Protein AF-A0A7K5Q6X7-F1 (afdb_monomer)

Mean predicted aligned error: 16.39 Å

Nearest PDB structures (foldseek):
  1mey-assembly2_F  TM=7.718E-01  e=4.601E-08  unclassified
  2i13-assembly2_B  TM=6.326E-01  e=5.691E-08  Mus musculus
  6ml3-assembly1_A  TM=6.318E-01  e=3.857E-07  Mus musculus
  6ml6-assembly1_A  TM=6.102E-01  e=2.038E-07  Mus musculus
  5yef-assembly3_G  TM=6.151E-01  e=3.352E-05  Homo sapiens

Solvent-accessible surface area (backbone atoms only — not comparable to full-atom values): 6595 Å² total; per-residue (Å²): 142,84,83,77,80,81,78,57,51,42,92,88,80,64,48,73,54,79,71,75,76,79,89,72,72,86,72,36,84,34,59,39,85,90,77,64,53,60,22,74,40,63,68,59,39,55,45,54,49,27,65,78,73,67,47,39,87,42,60,39,86,90,78,65,54,60,26,58,44,68,69,60,37,55,57,52,54,43,64,77,65,65,54,81,53,52,59,40,91,90,76,72,50,67,40,75,81,77,78,85,131

Foldseek 3Di:
DDDDDDFDADPPPRDGDPDPPPPDDDPQVAADPVPRDGHNDPVVNVLVVCVVVVDFPQADPVPRDGHSDPVVSVVVVCVVVQAPFDQDPVPRDTHHPDDDD

pLDDT: mean 72.68, std 17.37, range [33.91, 93.06]

Structure (mmCIF, N/CA/C/O backbone):
data_AF-A0A7K5Q6X7-F1
#
_entry.id   AF-A0A7K5Q6X7-F1
#
loop_
_atom_site.group_PDB
_atom_site.id
_atom_site.type_symbol
_atom_site.label_atom_id
_atom_site.label_alt_id
_atom_site.label_comp_id
_atom_site.label_asym_id
_atom_site.label_entity_id
_atom_site.label_seq_id
_atom_site.pdbx_PDB_ins_code
_atom_site.Cartn_x
_atom_site.Cartn_y
_atom_site.Cartn_z
_atom_site.occupancy
_atom_site.B_iso_or_equiv
_atom_site.auth_seq_id
_atom_site.auth_comp_id
_atom_site.auth_asym_id
_atom_site.auth_atom_id
_atom_site.pdbx_PDB_model_num
ATOM 1 N N . GLN A 1 1 ? -13.628 -4.090 42.570 1.00 37.44 1 GLN A N 1
ATOM 2 C CA . GLN A 1 1 ? -12.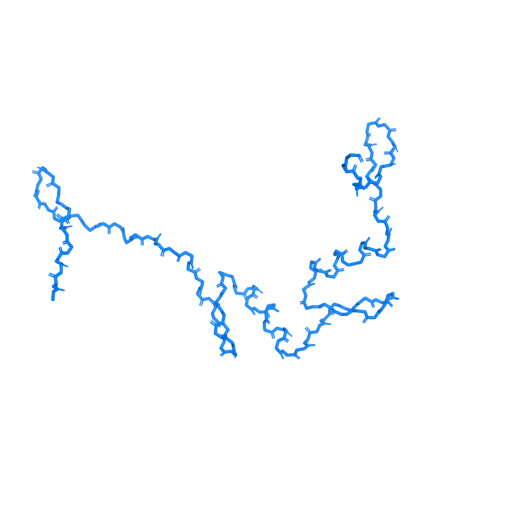344 -3.431 42.889 1.00 37.44 1 GLN A CA 1
ATOM 3 C C . GLN A 1 1 ? -12.215 -2.216 41.980 1.00 37.44 1 GLN A C 1
ATOM 5 O O . GLN A 1 1 ? -12.023 -2.375 40.783 1.00 37.44 1 GLN A O 1
ATOM 10 N N . LYS A 1 2 ? -12.499 -1.021 42.506 1.00 34.12 2 LYS A N 1
ATOM 11 C CA . LYS A 1 2 ? -12.633 0.227 41.743 1.00 34.12 2 LYS A CA 1
ATOM 12 C C . LYS A 1 2 ? -11.528 1.158 42.240 1.00 34.12 2 LYS A C 1
ATOM 14 O O . LYS A 1 2 ? -11.653 1.694 43.331 1.00 34.12 2 LYS A O 1
ATOM 19 N N . SER A 1 3 ? -10.423 1.272 41.509 1.00 35.75 3 SER A N 1
ATOM 20 C CA . SER A 1 3 ? -9.376 2.250 41.827 1.00 35.75 3 SER A CA 1
ATOM 21 C C . SER A 1 3 ? -9.838 3.618 41.320 1.00 35.75 3 SER A C 1
ATOM 23 O O . SER A 1 3 ? -10.013 3.756 40.106 1.00 35.75 3 SER A O 1
ATOM 25 N N . PRO A 1 4 ? -10.081 4.625 42.178 1.00 47.66 4 PRO A N 1
ATOM 26 C CA . PRO A 1 4 ? -10.324 5.970 41.692 1.00 47.66 4 PRO A CA 1
ATOM 27 C C . PRO A 1 4 ? -8.971 6.571 41.302 1.00 47.66 4 PRO A C 1
ATOM 29 O O . PRO A 1 4 ? -8.002 6.511 42.060 1.00 47.66 4 PRO A O 1
ATOM 32 N N . GLY A 1 5 ? -8.885 7.068 40.068 1.00 47.06 5 GLY A N 1
ATOM 33 C CA . GLY A 1 5 ? -7.716 7.791 39.585 1.00 47.06 5 GLY A CA 1
ATOM 34 C C . GLY A 1 5 ? -7.442 8.984 40.495 1.00 47.06 5 GLY A C 1
ATOM 35 O O . GLY A 1 5 ? -8.351 9.755 40.769 1.00 47.06 5 GLY A O 1
ATOM 36 N N . GLY A 1 6 ? -6.205 9.096 40.980 1.00 52.16 6 GLY A N 1
ATOM 37 C CA . GLY A 1 6 ? -5.792 10.196 41.842 1.00 52.16 6 GLY A CA 1
ATOM 38 C C . GLY A 1 6 ? -5.904 11.530 41.111 1.00 52.16 6 GLY A C 1
ATOM 39 O O . GLY A 1 6 ? -5.279 11.735 40.068 1.00 52.16 6 GLY A O 1
ATOM 40 N N . ASP A 1 7 ? -6.710 12.423 41.668 1.00 58.47 7 ASP A N 1
ATOM 41 C CA . ASP A 1 7 ? -6.921 13.775 41.176 1.00 58.47 7 ASP A CA 1
ATOM 42 C C . ASP A 1 7 ? -5.653 14.603 41.442 1.00 58.47 7 ASP A C 1
ATOM 44 O O . ASP A 1 7 ? -5.327 14.926 42.586 1.00 58.47 7 ASP A O 1
ATOM 48 N N . VAL A 1 8 ? -4.899 14.950 40.394 1.00 63.84 8 VAL A N 1
ATOM 49 C CA . VAL A 1 8 ? -3.775 15.890 40.526 1.00 63.84 8 VAL A CA 1
ATOM 50 C C . VAL A 1 8 ? -4.346 17.293 40.739 1.00 63.84 8 VAL A C 1
ATOM 52 O O . VAL A 1 8 ? -5.007 17.858 39.865 1.00 63.84 8 VAL A O 1
ATOM 55 N N . ARG A 1 9 ? -4.102 17.851 41.926 1.00 65.19 9 ARG A N 1
ATOM 56 C CA . ARG A 1 9 ? -4.588 19.169 42.358 1.00 65.19 9 ARG A CA 1
ATOM 57 C C . ARG A 1 9 ? -3.470 20.210 42.351 1.00 65.19 9 ARG A C 1
ATOM 59 O O . ARG A 1 9 ? -2.321 19.891 42.651 1.00 65.19 9 ARG A O 1
ATOM 66 N N . CYS A 1 10 ? -3.811 21.460 42.035 1.00 52.25 10 CYS A N 1
ATOM 67 C CA . CYS A 1 10 ? -2.902 22.599 42.181 1.00 52.25 10 CYS A CA 1
ATOM 68 C C . CYS A 1 10 ? -2.570 22.821 43.664 1.00 52.25 10 CYS A C 1
ATOM 70 O O . CYS A 1 10 ? -3.475 22.887 44.494 1.00 52.25 10 CYS A O 1
ATOM 72 N N . ARG A 1 11 ? -1.283 22.952 44.003 1.00 57.94 11 ARG A N 1
ATOM 73 C CA . ARG A 1 11 ? -0.826 23.067 45.398 1.00 57.94 11 ARG A CA 1
ATOM 74 C C . ARG A 1 11 ? -1.075 24.451 46.021 1.00 57.94 11 ARG A C 1
ATOM 76 O O . ARG A 1 11 ? -1.007 24.569 47.235 1.00 57.94 11 ARG A O 1
ATOM 83 N N . ASP A 1 12 ? -1.385 25.453 45.201 1.00 52.84 12 ASP A N 1
ATOM 84 C CA . ASP A 1 12 ? -1.610 26.838 45.632 1.00 52.84 12 ASP A CA 1
ATOM 85 C C . ASP A 1 12 ? -3.102 27.150 45.867 1.00 52.84 12 ASP A C 1
ATOM 87 O O . ASP A 1 12 ? -3.472 27.719 46.886 1.00 52.84 12 ASP A O 1
ATOM 91 N N . CYS A 1 13 ? -3.992 26.680 44.983 1.00 73.50 13 CYS A N 1
ATOM 92 C CA . CYS A 1 13 ? -5.434 26.960 45.066 1.00 73.50 13 CYS A CA 1
ATOM 93 C C . CYS A 1 13 ? -6.336 25.712 45.170 1.00 73.50 13 CYS A C 1
ATOM 95 O O . CYS A 1 13 ? -7.557 25.834 45.198 1.00 73.50 13 CYS A O 1
ATOM 97 N N . GLY A 1 14 ? -5.773 24.497 45.199 1.00 66.81 14 GLY A N 1
ATOM 98 C CA . GLY A 1 14 ? -6.508 23.247 45.458 1.00 66.81 14 GLY A CA 1
ATOM 99 C C . GLY A 1 14 ? -7.410 22.736 44.326 1.00 66.81 14 GLY A C 1
ATOM 100 O O . GLY A 1 14 ? -8.026 21.677 44.464 1.00 66.81 14 GLY A O 1
ATOM 101 N N . GLN A 1 15 ? -7.486 23.450 43.200 1.00 68.81 15 GLN A N 1
ATOM 102 C CA . GLN A 1 15 ? -8.346 23.084 42.074 1.00 68.81 15 GLN A CA 1
ATOM 103 C C . GLN A 1 15 ? -7.838 21.831 41.347 1.00 68.81 15 GLN A C 1
ATOM 105 O O . GLN A 1 15 ? -6.630 21.638 41.170 1.00 68.81 15 GLN A O 1
ATOM 110 N N . ALA A 1 16 ? -8.775 20.978 40.923 1.00 66.12 16 ALA A N 1
ATOM 111 C CA . ALA A 1 16 ? -8.484 19.790 40.130 1.00 66.12 16 ALA A CA 1
ATOM 112 C C . ALA A 1 16 ? -8.025 20.217 38.732 1.00 66.12 16 ALA A C 1
ATOM 114 O O . ALA A 1 16 ? -8.791 20.805 37.968 1.00 66.12 16 ALA A O 1
ATOM 115 N N . LEU A 1 17 ? -6.767 19.935 38.398 1.00 64.56 17 LEU A N 1
ATOM 116 C CA . LEU A 1 17 ? -6.261 20.207 37.063 1.00 64.56 17 LEU A CA 1
ATOM 117 C C . LEU A 1 17 ? -6.719 19.067 36.158 1.00 64.56 17 LEU A C 1
ATOM 119 O O . LEU A 1 17 ? -6.332 17.912 36.347 1.00 64.56 17 LEU A O 1
ATOM 123 N N . ALA A 1 18 ? -7.546 19.385 35.162 1.00 64.12 18 ALA A N 1
ATOM 124 C CA . ALA A 1 18 ? -7.823 18.449 34.088 1.00 64.12 18 ALA A CA 1
ATOM 125 C C . ALA A 1 18 ? -6.494 18.159 3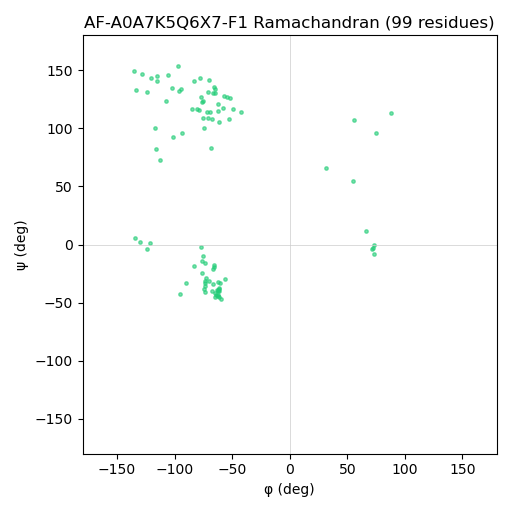3.381 1.00 64.12 18 ALA A C 1
ATOM 127 O O . ALA A 1 18 ? -5.965 19.008 32.662 1.00 64.12 18 ALA A O 1
ATOM 128 N N . LEU A 1 19 ? -5.925 16.971 33.608 1.00 61.47 19 LEU A N 1
ATOM 129 C CA . LEU A 1 19 ? -4.772 16.532 32.833 1.00 61.47 19 LEU A CA 1
ATOM 130 C C . LEU A 1 19 ? -5.171 16.623 31.351 1.00 61.47 19 LEU A C 1
ATOM 132 O O . LEU A 1 19 ? -6.214 16.058 30.990 1.00 61.47 19 LEU A O 1
ATOM 136 N N . PRO A 1 20 ? -4.398 17.306 30.479 1.00 65.44 20 PRO A N 1
ATOM 137 C CA . PRO A 1 20 ? -4.650 17.228 29.050 1.00 65.44 20 PRO A CA 1
ATOM 138 C C . PRO A 1 20 ? -4.697 15.747 28.701 1.00 65.44 20 PRO A C 1
ATOM 140 O O . PRO A 1 20 ? -3.799 14.995 29.099 1.00 65.44 20 PRO A O 1
ATOM 143 N N . LYS A 1 21 ? -5.795 15.324 28.051 1.00 59.06 21 LYS A N 1
ATOM 144 C CA . LYS A 1 21 ? -6.049 13.919 27.717 1.00 59.06 21 LYS A CA 1
ATOM 145 C C . LYS A 1 21 ? -4.739 13.332 27.219 1.00 59.06 21 LYS A C 1
ATOM 147 O O . LYS A 1 21 ? -4.220 13.784 26.199 1.00 59.06 21 LYS A O 1
ATOM 152 N N . ARG A 1 22 ? -4.170 12.382 27.970 1.00 57.50 22 ARG A N 1
ATOM 153 C CA . ARG A 1 22 ? -2.940 11.704 27.562 1.00 57.50 22 ARG A CA 1
ATOM 154 C C . ARG A 1 22 ? -3.185 11.183 26.150 1.00 57.50 22 ARG A C 1
ATOM 156 O O . ARG A 1 22 ? -3.955 10.242 25.972 1.00 57.50 22 ARG A O 1
ATOM 163 N N . ARG A 1 23 ? -2.550 11.795 25.147 1.00 57.12 23 ARG A N 1
ATOM 164 C CA . ARG A 1 23 ? -2.527 11.292 23.774 1.00 57.12 23 ARG A CA 1
ATOM 165 C C . ARG A 1 23 ? -1.696 10.015 23.809 1.00 57.12 23 ARG A C 1
ATOM 167 O O . ARG A 1 23 ? -0.491 10.049 23.581 1.00 57.12 23 ARG A O 1
ATOM 174 N N . ARG A 1 24 ? -2.307 8.888 24.174 1.00 56.28 24 ARG A N 1
ATOM 175 C CA . ARG A 1 24 ? -1.659 7.587 24.048 1.00 56.28 24 ARG A CA 1
ATOM 176 C C . ARG A 1 24 ? -2.211 6.861 22.835 1.00 56.28 24 ARG A C 1
ATOM 178 O O . ARG A 1 24 ? -3.415 6.763 22.653 1.00 56.28 24 ARG A O 1
ATOM 185 N N . ALA A 1 25 ? -1.252 6.305 22.103 1.00 47.91 25 ALA A N 1
ATOM 186 C CA . ALA A 1 25 ? -1.380 5.310 21.056 1.00 47.91 25 ALA A CA 1
ATOM 187 C C . ALA A 1 25 ? -1.915 5.845 19.733 1.00 47.91 25 ALA A C 1
ATOM 189 O O . ALA A 1 25 ? -3.113 5.903 19.512 1.00 47.91 25 ALA A O 1
ATOM 190 N N . THR A 1 26 ? -0.976 6.159 18.832 1.00 59.69 26 THR A N 1
ATOM 191 C CA . THR A 1 26 ? -1.089 5.834 17.402 1.00 59.69 26 THR A CA 1
ATOM 192 C C . THR A 1 26 ? -2.527 5.828 16.884 1.00 59.69 26 THR A C 1
ATOM 194 O O . THR A 1 26 ? -3.049 4.766 16.546 1.00 59.69 26 THR A O 1
ATOM 197 N N . GLU A 1 27 ? -3.185 6.986 16.876 1.00 72.69 27 GLU A N 1
ATOM 198 C CA . GLU A 1 27 ? -4.555 7.063 16.387 1.00 72.69 27 GLU A CA 1
ATOM 199 C C . GLU A 1 27 ? -4.521 6.660 14.912 1.00 72.69 27 GLU A C 1
ATOM 201 O O . GLU A 1 27 ? -3.837 7.265 14.083 1.00 72.69 27 GLU A O 1
ATOM 206 N N . ARG A 1 28 ? -5.165 5.536 14.605 1.00 81.62 28 ARG A N 1
ATOM 207 C CA . ARG A 1 28 ? -5.295 4.995 13.254 1.00 81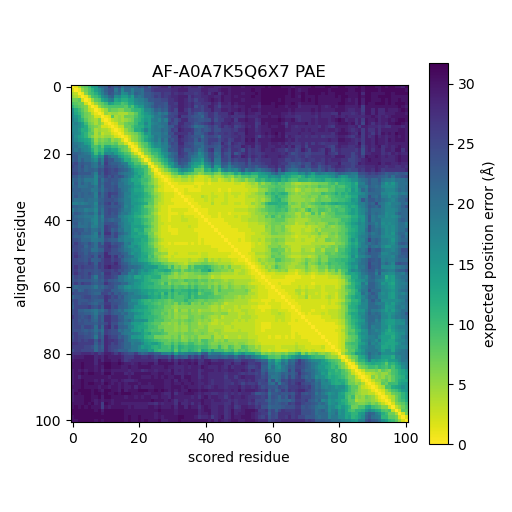.62 28 ARG A CA 1
ATOM 208 C C . ARG A 1 28 ? -6.773 5.095 12.880 1.00 81.62 28 ARG A C 1
ATOM 210 O O . ARG A 1 28 ? -7.452 4.070 12.902 1.00 81.62 28 ARG A O 1
ATOM 217 N N . PRO A 1 29 ? -7.291 6.310 12.611 1.00 85.56 29 PRO A N 1
ATOM 218 C CA . PRO A 1 29 ? -8.729 6.536 12.453 1.00 85.56 29 PRO A CA 1
ATOM 219 C C . PRO A 1 29 ? -9.305 5.833 11.217 1.00 85.56 29 PRO A C 1
ATOM 221 O O . PRO A 1 29 ? -10.504 5.593 11.133 1.00 85.56 29 PRO A O 1
ATOM 224 N N . HIS A 1 30 ? -8.459 5.458 10.257 1.00 90.94 30 HIS A N 1
ATOM 225 C CA . HIS A 1 30 ? -8.891 4.863 9.000 1.00 90.94 30 HIS A CA 1
ATOM 226 C C . HIS A 1 30 ? -8.885 3.335 9.089 1.00 90.94 30 HIS A C 1
ATOM 228 O O . HIS A 1 30 ? -7.849 2.702 8.880 1.00 90.94 30 HIS A O 1
ATOM 234 N N . ARG A 1 31 ? -10.037 2.728 9.386 1.00 91.44 31 ARG A N 1
ATOM 235 C CA . ARG A 1 31 ? -10.204 1.268 9.481 1.00 91.44 31 ARG A CA 1
ATOM 236 C C . ARG A 1 31 ? -10.707 0.657 8.171 1.00 91.44 31 ARG A C 1
ATOM 238 O O . ARG A 1 31 ? -11.657 1.147 7.571 1.00 91.44 31 ARG A O 1
ATOM 245 N N . CYS A 1 32 ? -10.086 -0.436 7.743 1.00 92.81 32 CYS A N 1
ATOM 246 C CA . CYS A 1 32 ? -10.591 -1.292 6.676 1.00 92.81 32 CYS A CA 1
ATOM 247 C C . CYS A 1 32 ? -11.750 -2.137 7.208 1.00 92.81 32 CYS A C 1
ATOM 249 O O . CYS A 1 32 ? -11.568 -2.877 8.173 1.00 92.81 32 CYS A O 1
ATOM 251 N N . GLN A 1 33 ? -12.916 -2.044 6.571 1.00 90.56 33 GLN A N 1
ATOM 252 C CA . GLN A 1 33 ? -14.105 -2.818 6.946 1.00 90.56 33 GLN A CA 1
ATOM 253 C C . GLN A 1 33 ? -13.977 -4.304 6.573 1.00 90.56 33 GLN A C 1
ATOM 255 O O . GLN A 1 33 ? -14.491 -5.153 7.283 1.00 90.56 33 GLN A O 1
ATOM 260 N N . GLU A 1 34 ? -13.221 -4.630 5.521 1.00 89.81 34 GLU A N 1
ATOM 261 C CA . GLU A 1 34 ? -13.085 -6.006 5.012 1.00 89.81 34 GLU A CA 1
ATOM 262 C C . GLU A 1 34 ? -12.215 -6.897 5.911 1.00 89.81 34 GLU A C 1
ATOM 264 O O . GLU A 1 34 ? -12.451 -8.092 6.026 1.00 89.81 34 GLU A O 1
ATOM 269 N N . CYS A 1 35 ? -11.192 -6.332 6.564 1.00 92.31 35 CYS A N 1
ATOM 270 C CA . CYS A 1 35 ? -10.246 -7.111 7.379 1.00 92.31 35 CYS A CA 1
ATOM 271 C C . CYS A 1 35 ? -9.935 -6.496 8.750 1.00 92.31 35 CYS A C 1
ATOM 273 O O . CYS A 1 35 ? -9.025 -6.938 9.450 1.00 92.31 35 CYS A O 1
ATOM 275 N N . GLY A 1 36 ? -10.622 -5.415 9.120 1.00 88.69 36 GLY A N 1
ATOM 276 C CA . GLY A 1 36 ? -10.477 -4.749 10.411 1.00 88.69 36 GLY A CA 1
ATOM 277 C C . GLY A 1 36 ? -9.170 -3.977 10.629 1.00 88.69 36 GLY A C 1
ATOM 278 O O . GLY A 1 36 ? -9.051 -3.322 11.664 1.00 88.69 36 GLY A O 1
ATOM 279 N N . LYS A 1 37 ? -8.205 -4.010 9.694 1.00 90.31 37 LYS A N 1
ATOM 280 C CA . LYS A 1 37 ? -6.910 -3.315 9.824 1.00 90.31 37 LYS A CA 1
ATOM 281 C C . LYS A 1 37 ? -7.079 -1.798 9.814 1.00 90.31 37 LYS A C 1
ATOM 283 O O . LYS A 1 37 ? -7.682 -1.244 8.900 1.00 90.31 37 LYS A O 1
ATOM 288 N N . SER A 1 38 ? -6.468 -1.122 10.782 1.00 91.62 38 SER A N 1
ATOM 289 C CA . SER A 1 38 ? -6.489 0.341 10.880 1.00 91.62 38 SER A CA 1
ATOM 290 C C . SER A 1 38 ? -5.235 0.981 10.289 1.00 91.62 38 SER A C 1
ATOM 292 O O . SER A 1 38 ? -4.159 0.385 10.299 1.00 91.62 38 SER A O 1
ATOM 294 N N . PHE A 1 39 ? -5.325 2.222 9.819 1.00 90.00 39 PHE A N 1
ATOM 295 C CA . PHE A 1 39 ? -4.247 3.007 9.210 1.00 90.00 39 PHE A CA 1
ATOM 296 C C . PHE A 1 39 ? -4.241 4.440 9.747 1.00 90.00 39 PHE A C 1
ATOM 298 O O . PHE A 1 39 ? -5.282 4.982 10.112 1.00 90.00 39 PHE A O 1
ATOM 305 N N . ARG A 1 40 ? -3.049 5.051 9.803 1.00 89.94 40 ARG A N 1
ATOM 306 C CA . ARG A 1 40 ? -2.885 6.453 10.232 1.00 89.94 40 ARG A CA 1
ATOM 307 C C . ARG A 1 40 ? -3.363 7.445 9.175 1.00 89.94 40 ARG A C 1
ATOM 309 O O . ARG A 1 40 ? -3.838 8.509 9.530 1.00 89.94 40 ARG A O 1
ATOM 316 N N . LEU A 1 41 ? -3.237 7.083 7.897 1.00 90.19 41 LEU A N 1
ATOM 317 C CA . LEU A 1 41 ? -3.568 7.933 6.755 1.00 90.19 41 LEU A CA 1
ATOM 318 C C . LEU A 1 41 ? -4.644 7.271 5.892 1.00 90.19 41 LEU A C 1
ATOM 320 O O . LEU A 1 41 ? -4.613 6.054 5.678 1.00 90.19 41 LEU A O 1
ATOM 324 N N . SER A 1 42 ? -5.553 8.081 5.351 1.00 90.94 42 SER A N 1
ATOM 325 C CA . SER A 1 42 ? -6.590 7.640 4.412 1.00 90.94 42 SER A CA 1
ATOM 326 C C . SER A 1 42 ? -5.988 7.065 3.126 1.00 90.94 42 SER A C 1
ATOM 328 O O . SER A 1 42 ? -6.454 6.038 2.641 1.00 90.94 42 SER A O 1
ATOM 330 N N . SER A 1 43 ? -4.896 7.650 2.624 1.00 90.19 43 SER A N 1
ATOM 331 C CA . SER A 1 43 ? -4.158 7.168 1.447 1.00 90.19 43 SER A CA 1
ATOM 332 C C . SER A 1 43 ? -3.590 5.758 1.641 1.00 90.19 43 SER A C 1
ATOM 334 O O . SER A 1 43 ? -3.627 4.933 0.722 1.00 90.19 43 SER A O 1
ATOM 336 N N . SER A 1 44 ? -3.121 5.438 2.852 1.00 91.25 44 SER A N 1
ATOM 337 C CA . SER A 1 44 ? -2.670 4.089 3.202 1.00 91.25 44 SER A CA 1
ATOM 338 C C . SER A 1 44 ? -3.830 3.093 3.233 1.00 91.25 44 SER A C 1
ATOM 340 O O . SER A 1 44 ? -3.670 1.977 2.744 1.00 91.25 44 SER A O 1
ATOM 342 N N . LEU A 1 45 ? -4.999 3.490 3.754 1.00 93.06 45 LEU A N 1
ATOM 343 C CA . LEU A 1 45 ? -6.203 2.656 3.714 1.00 93.06 45 LEU A CA 1
ATOM 344 C C . LEU A 1 45 ? -6.682 2.431 2.270 1.00 93.06 45 LEU A C 1
ATOM 346 O O . LEU A 1 45 ? -6.981 1.299 1.903 1.00 93.06 45 LEU A O 1
ATOM 350 N N . ALA A 1 46 ? -6.722 3.476 1.442 1.00 90.12 46 ALA A N 1
ATOM 351 C CA . ALA A 1 46 ? -7.137 3.382 0.043 1.00 90.12 46 ALA A CA 1
ATOM 352 C C . ALA A 1 46 ? -6.235 2.424 -0.748 1.00 90.12 46 ALA A C 1
ATOM 354 O O . ALA A 1 46 ? -6.716 1.516 -1.419 1.00 90.12 46 ALA A O 1
ATOM 355 N N . THR A 1 47 ? -4.918 2.564 -0.591 1.00 89.75 47 THR A N 1
ATOM 356 C CA . THR A 1 47 ? -3.937 1.666 -1.213 1.00 89.75 47 THR A CA 1
ATOM 357 C C . THR A 1 47 ? -4.077 0.231 -0.699 1.00 89.75 47 THR A C 1
ATOM 359 O O . THR A 1 47 ? -3.983 -0.722 -1.464 1.00 89.75 47 THR A O 1
ATOM 362 N N . HIS A 1 48 ? -4.341 0.060 0.598 1.00 91.38 48 HIS A N 1
ATOM 363 C CA . HIS A 1 48 ? -4.596 -1.249 1.186 1.00 91.38 48 HIS A CA 1
ATOM 364 C C . HIS A 1 48 ? -5.845 -1.926 0.606 1.00 91.38 48 HIS A C 1
ATOM 366 O O . HIS A 1 48 ? -5.798 -3.129 0.355 1.00 91.38 48 HIS A O 1
ATOM 372 N N . ARG A 1 49 ? -6.931 -1.177 0.370 1.00 91.38 49 ARG A N 1
ATOM 373 C CA . ARG A 1 49 ? -8.174 -1.713 -0.211 1.00 91.38 49 ARG A CA 1
ATOM 374 C C . ARG A 1 49 ? -7.980 -2.263 -1.621 1.00 91.38 49 ARG A C 1
ATOM 376 O O . ARG A 1 49 ? -8.584 -3.274 -1.952 1.00 91.38 49 ARG A O 1
ATOM 383 N N . ARG A 1 50 ? -7.070 -1.686 -2.413 1.00 89.25 50 ARG A N 1
ATOM 384 C CA . ARG A 1 50 ? -6.726 -2.216 -3.747 1.00 89.25 50 ARG A CA 1
ATOM 385 C C . ARG A 1 50 ? -6.260 -3.671 -3.708 1.00 89.25 50 ARG A C 1
ATOM 387 O O . ARG A 1 50 ? -6.500 -4.414 -4.648 1.00 89.25 50 ARG A O 1
ATOM 394 N N . ARG A 1 51 ? -5.643 -4.108 -2.602 1.00 84.81 51 ARG A N 1
ATOM 395 C CA . ARG A 1 51 ? -5.248 -5.513 -2.427 1.00 84.81 51 ARG A CA 1
ATOM 396 C C . ARG A 1 51 ? -6.448 -6.454 -2.320 1.00 84.81 51 ARG A C 1
ATOM 398 O O . ARG A 1 51 ? -6.333 -7.584 -2.769 1.00 84.81 51 ARG A O 1
ATOM 405 N N . HIS A 1 52 ? -7.553 -6.010 -1.723 1.00 87.06 52 HIS A N 1
ATOM 406 C CA . HIS A 1 52 ? -8.772 -6.822 -1.629 1.00 87.06 52 HIS A CA 1
ATOM 407 C C . HIS A 1 52 ? -9.489 -6.897 -2.976 1.00 87.06 52 HIS A C 1
ATOM 409 O O . HIS A 1 52 ? -9.933 -7.966 -3.369 1.00 87.06 52 HIS A O 1
ATOM 415 N N . ALA A 1 53 ? -9.501 -5.792 -3.724 1.00 85.69 53 ALA A N 1
ATOM 416 C CA . ALA A 1 53 ? -10.075 -5.739 -5.069 1.00 85.69 53 ALA A CA 1
ATOM 417 C C . ALA A 1 53 ? -9.202 -6.406 -6.155 1.00 85.69 53 ALA A C 1
ATOM 419 O O . ALA A 1 53 ? -9.638 -6.539 -7.293 1.00 85.69 53 ALA A O 1
ATOM 420 N N . GLY A 1 54 ? -7.953 -6.778 -5.847 1.00 84.00 54 GLY A N 1
ATOM 421 C CA . GLY A 1 54 ? -6.997 -7.265 -6.850 1.00 84.00 54 GLY A CA 1
ATOM 422 C C . GLY A 1 54 ? -6.571 -6.203 -7.876 1.00 84.00 54 GLY A C 1
ATOM 423 O O . GLY A 1 54 ? -5.938 -6.526 -8.880 1.00 84.00 54 GLY A O 1
ATOM 424 N N . GLU A 1 55 ? -6.889 -4.930 -7.634 1.00 85.31 55 GLU A N 1
ATOM 425 C CA . GLU A 1 55 ? -6.556 -3.825 -8.525 1.00 85.31 55 GLU A CA 1
ATOM 426 C C . GLU A 1 55 ? -5.070 -3.476 -8.416 1.00 85.31 55 GLU A C 1
ATOM 428 O O . GLU A 1 55 ? -4.607 -2.878 -7.439 1.00 85.31 55 GL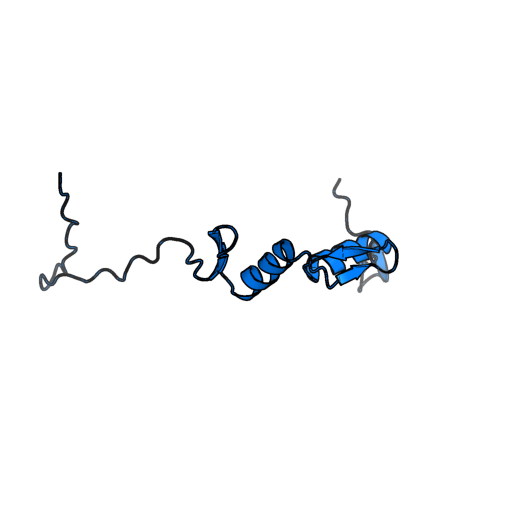U A O 1
ATOM 433 N N . ASN A 1 56 ? -4.314 -3.798 -9.461 1.00 86.31 56 ASN A N 1
ATOM 434 C CA . ASN A 1 56 ? -2.910 -3.429 -9.574 1.00 86.31 56 ASN A CA 1
ATOM 435 C C . ASN A 1 56 ? -2.707 -2.472 -10.759 1.00 86.31 56 ASN A C 1
ATOM 437 O O . ASN A 1 56 ? -2.307 -2.917 -11.837 1.00 86.31 56 ASN A O 1
ATOM 441 N N . PRO A 1 57 ? -2.966 -1.161 -10.578 1.00 86.25 57 PRO A N 1
ATOM 442 C CA . PRO A 1 57 ? -2.896 -0.182 -11.664 1.00 86.25 57 PRO A CA 1
ATOM 443 C C . PRO A 1 57 ? -1.478 0.009 -12.221 1.00 86.25 57 PRO A C 1
ATOM 445 O O . PRO A 1 57 ? -1.315 0.534 -13.317 1.00 86.25 57 PRO A O 1
ATOM 448 N N . TYR A 1 58 ? -0.442 -0.407 -11.488 1.00 89.69 58 TYR A N 1
ATOM 449 C CA . TYR A 1 58 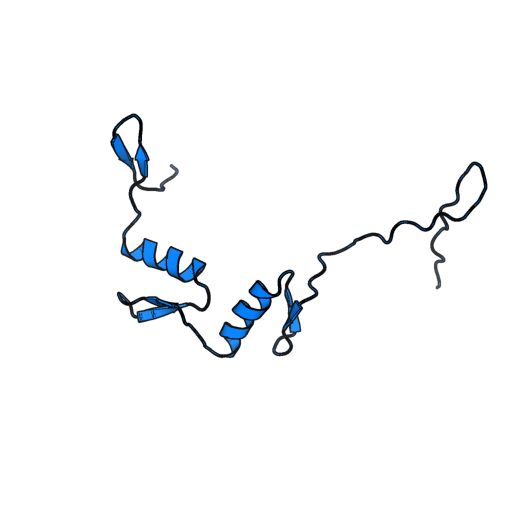? 0.944 -0.261 -11.917 1.00 89.69 58 TYR A CA 1
ATOM 450 C C . TYR A 1 58 ? 1.473 -1.584 -12.469 1.00 89.69 58 TYR A C 1
ATOM 452 O O . TYR A 1 58 ? 1.977 -2.410 -11.710 1.00 89.69 58 TYR A O 1
ATOM 460 N N . LYS A 1 59 ? 1.364 -1.793 -13.783 1.00 90.31 59 LYS A N 1
ATOM 461 C CA . LYS A 1 59 ? 1.902 -2.973 -14.473 1.00 90.31 59 LYS A CA 1
ATOM 462 C C . LYS A 1 59 ? 3.275 -2.677 -15.071 1.00 90.31 59 LYS A C 1
ATOM 464 O O . LYS A 1 59 ? 3.468 -1.665 -15.737 1.00 90.31 59 LYS A O 1
ATOM 469 N N . CYS A 1 60 ? 4.227 -3.572 -14.840 1.00 88.12 60 CYS A N 1
ATOM 470 C CA . CYS A 1 60 ? 5.526 -3.552 -15.489 1.00 88.12 60 CYS A CA 1
ATOM 471 C C . CYS A 1 60 ? 5.395 -4.063 -16.929 1.00 88.12 60 CYS A C 1
ATOM 473 O O . CYS A 1 60 ? 4.928 -5.189 -17.113 1.00 88.12 60 CYS A O 1
ATOM 475 N N . PRO A 1 61 ? 5.787 -3.266 -17.940 1.00 83.62 61 PRO A N 1
ATOM 476 C CA . PRO A 1 61 ? 5.741 -3.702 -19.331 1.00 83.62 61 PRO A CA 1
ATOM 477 C C . PRO A 1 61 ? 6.796 -4.776 -19.632 1.00 83.62 61 PRO A C 1
ATOM 479 O O . PRO A 1 61 ? 6.527 -5.664 -20.429 1.00 83.62 61 PRO A O 1
ATOM 482 N N . ASP A 1 62 ? 7.941 -4.745 -18.946 1.00 82.81 62 ASP A N 1
ATOM 483 C CA . ASP A 1 62 ? 9.082 -5.627 -19.224 1.00 82.81 62 ASP A CA 1
ATOM 484 C C . ASP A 1 62 ? 8.851 -7.077 -18.773 1.00 82.81 62 ASP A C 1
ATOM 486 O O . ASP A 1 62 ? 9.290 -8.016 -19.428 1.00 82.81 62 ASP A O 1
ATOM 490 N N . CYS A 1 63 ? 8.154 -7.286 -17.651 1.00 88.06 63 CYS A N 1
ATOM 491 C CA . CYS A 1 63 ? 7.939 -8.626 -17.084 1.00 88.06 63 CYS A CA 1
ATOM 492 C C . CYS A 1 63 ? 6.481 -8.943 -16.732 1.00 88.06 63 CYS A C 1
ATOM 494 O O . CYS A 1 63 ? 6.189 -9.990 -16.156 1.00 88.06 63 CYS A O 1
ATOM 496 N N . GLY A 1 64 ? 5.554 -8.022 -17.002 1.00 85.19 64 GLY A N 1
ATOM 497 C CA . GLY A 1 64 ? 4.126 -8.207 -16.754 1.00 85.19 64 GLY A CA 1
ATOM 498 C C . GLY A 1 64 ? 3.694 -8.171 -15.284 1.00 85.19 64 GLY A C 1
ATOM 499 O O . GLY A 1 64 ? 2.493 -8.250 -15.026 1.00 85.19 64 GLY A O 1
ATOM 500 N N . LYS A 1 65 ? 4.618 -8.031 -14.318 1.00 86.94 65 LYS A N 1
ATOM 501 C CA . LYS A 1 65 ? 4.289 -7.951 -12.883 1.00 86.94 65 LYS A CA 1
ATOM 502 C C . LYS A 1 65 ? 3.508 -6.679 -12.563 1.00 86.94 65 LYS A C 1
ATOM 504 O O . LYS A 1 65 ? 3.905 -5.592 -12.977 1.00 86.94 65 LYS A O 1
ATOM 509 N N . SER A 1 66 ? 2.451 -6.803 -11.764 1.00 90.06 66 SER A N 1
ATOM 510 C CA . SER A 1 66 ? 1.594 -5.674 -11.388 1.00 90.06 66 SER A CA 1
ATOM 511 C C . SER A 1 66 ? 1.655 -5.378 -9.889 1.00 90.06 66 SER A C 1
ATOM 513 O O . SER A 1 66 ? 1.757 -6.287 -9.067 1.00 90.06 66 SER A O 1
ATOM 515 N N . PHE A 1 67 ? 1.561 -4.098 -9.531 1.00 87.88 67 PHE A N 1
ATOM 516 C CA . PHE A 1 67 ? 1.653 -3.593 -8.163 1.00 87.88 67 PHE A CA 1
ATOM 517 C C . PHE A 1 67 ? 0.456 -2.698 -7.830 1.00 87.88 67 PHE A C 1
ATOM 519 O O . PHE A 1 67 ? -0.041 -1.947 -8.671 1.00 87.88 67 PHE A O 1
ATOM 526 N N . SER A 1 68 ? 0.034 -2.724 -6.567 1.00 86.94 68 SER A N 1
ATOM 527 C CA . SER A 1 68 ? -1.038 -1.867 -6.038 1.00 86.94 68 SER A CA 1
ATOM 528 C C . SER A 1 68 ? -0.546 -0.471 -5.630 1.00 86.94 68 SER A C 1
ATOM 530 O O . SER A 1 68 ? -1.341 0.470 -5.521 1.00 86.94 68 SER A O 1
ATOM 532 N N . VAL A 1 69 ? 0.773 -0.324 -5.432 1.00 88.50 69 VAL A N 1
ATOM 533 C CA . VAL A 1 69 ? 1.434 0.889 -4.926 1.00 88.50 69 VAL A CA 1
ATOM 534 C C . VAL A 1 69 ? 2.510 1.365 -5.897 1.00 88.50 69 VAL A C 1
ATOM 536 O O . VAL A 1 69 ? 3.383 0.590 -6.288 1.00 88.50 69 VAL A O 1
ATOM 539 N N . GLY A 1 70 ? 2.502 2.661 -6.220 1.00 87.44 70 GLY A N 1
ATOM 540 C CA . GLY A 1 70 ? 3.461 3.251 -7.155 1.00 87.44 70 GLY A CA 1
ATOM 541 C C . GLY A 1 70 ? 4.912 3.158 -6.679 1.00 87.44 70 GLY A C 1
ATOM 542 O O . GLY A 1 70 ? 5.791 2.846 -7.471 1.00 87.44 70 GLY A O 1
ATOM 543 N N . SER A 1 71 ? 5.187 3.342 -5.383 1.00 88.31 71 SER A N 1
ATOM 544 C CA . SER A 1 71 ? 6.552 3.220 -4.843 1.00 88.31 71 SER A CA 1
ATOM 545 C C . SER A 1 71 ? 7.139 1.815 -5.021 1.00 88.31 71 SER A C 1
ATOM 547 O O . SER A 1 71 ? 8.302 1.689 -5.399 1.00 88.31 71 SER A O 1
ATOM 549 N N . ALA A 1 72 ? 6.328 0.771 -4.819 1.00 88.38 72 ALA A N 1
ATOM 550 C CA . ALA A 1 72 ? 6.729 -0.614 -5.055 1.00 88.38 72 ALA A CA 1
ATOM 551 C C . ALA A 1 72 ? 7.010 -0.871 -6.544 1.00 88.38 72 ALA A C 1
ATOM 553 O O . ALA A 1 72 ? 8.021 -1.482 -6.878 1.00 88.38 72 ALA A O 1
ATOM 554 N N . PHE A 1 73 ? 6.174 -0.332 -7.439 1.00 89.81 73 PHE A N 1
ATOM 555 C CA . PHE A 1 73 ? 6.408 -0.395 -8.882 1.00 89.81 73 PHE A CA 1
ATOM 556 C C . PHE A 1 73 ? 7.709 0.304 -9.301 1.00 89.81 73 PHE A C 1
ATOM 558 O O . PHE A 1 73 ? 8.486 -0.258 -10.067 1.00 89.81 73 PHE A O 1
ATOM 565 N N . ILE A 1 74 ? 7.988 1.503 -8.779 1.00 87.94 74 ILE A N 1
ATOM 566 C CA . ILE A 1 74 ? 9.223 2.236 -9.092 1.00 87.94 74 ILE A CA 1
ATOM 567 C C . ILE A 1 74 ? 10.457 1.482 -8.589 1.00 87.94 74 ILE A C 1
ATOM 569 O O . ILE A 1 74 ? 11.438 1.376 -9.323 1.00 87.94 74 ILE A O 1
ATOM 573 N N . GLN A 1 75 ? 10.421 0.938 -7.369 1.00 86.75 75 GLN A N 1
ATOM 574 C CA . GLN A 1 75 ? 11.516 0.117 -6.846 1.00 86.75 75 GLN A CA 1
ATOM 575 C C . GLN A 1 75 ? 11.730 -1.141 -7.693 1.00 86.75 75 GLN A C 1
ATOM 577 O O . GLN A 1 75 ? 12.867 -1.458 -8.027 1.00 86.75 75 GLN A O 1
ATOM 582 N N . HIS A 1 76 ? 10.651 -1.814 -8.091 1.00 87.06 76 HIS A N 1
ATOM 583 C CA . 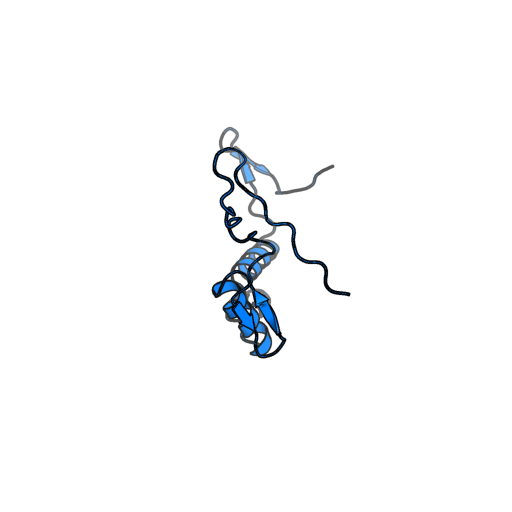HIS A 1 76 ? 10.729 -2.957 -8.990 1.00 87.06 76 HIS A CA 1
ATOM 584 C C . HIS A 1 76 ? 11.308 -2.582 -10.357 1.00 87.06 76 HIS A C 1
ATOM 586 O O . HIS A 1 76 ? 12.180 -3.270 -10.866 1.00 87.06 76 HIS A O 1
ATOM 592 N N . ARG A 1 77 ? 10.888 -1.464 -10.952 1.00 85.06 77 ARG A N 1
ATOM 593 C CA . ARG A 1 77 ? 11.411 -1.042 -12.256 1.00 85.06 77 ARG A CA 1
ATOM 594 C C . ARG A 1 77 ? 12.923 -0.794 -12.219 1.00 85.06 77 ARG A C 1
ATOM 596 O O . ARG A 1 77 ? 13.613 -1.093 -13.182 1.00 85.06 77 ARG A O 1
ATOM 603 N N . ARG A 1 78 ? 13.453 -0.326 -11.084 1.00 82.06 78 ARG A N 1
ATOM 604 C CA . ARG A 1 78 ? 14.904 -0.171 -10.873 1.00 82.06 78 ARG A CA 1
ATOM 605 C C . ARG A 1 78 ? 15.667 -1.497 -10.820 1.00 82.06 78 ARG A C 1
ATOM 607 O O . ARG A 1 78 ? 16.874 -1.476 -11.030 1.00 82.06 78 ARG A O 1
ATOM 614 N N . SER A 1 79 ? 15.005 -2.623 -10.533 1.00 80.12 79 SER A N 1
ATOM 615 C CA . SER A 1 79 ? 15.663 -3.935 -10.570 1.00 80.12 79 SER A CA 1
ATOM 616 C C . SER A 1 79 ? 15.871 -4.448 -11.994 1.00 80.12 79 SER A C 1
ATOM 618 O O . SER A 1 79 ? 16.772 -5.247 -12.199 1.00 80.12 79 SER A O 1
ATOM 620 N N . HIS A 1 80 ? 15.059 -4.003 -12.961 1.00 77.94 80 HIS A N 1
ATOM 621 C CA . HIS A 1 80 ? 15.286 -4.304 -14.383 1.00 77.94 80 HIS A CA 1
ATOM 622 C C . HIS A 1 80 ? 16.449 -3.498 -14.948 1.00 77.94 80 HIS A C 1
ATOM 624 O O . HIS A 1 80 ? 17.272 -4.030 -15.677 1.00 77.94 80 HIS A O 1
ATOM 630 N N . ASP A 1 81 ? 16.535 -2.229 -14.554 1.00 67.06 81 ASP A N 1
ATOM 631 C CA . ASP A 1 81 ? 17.555 -1.291 -15.034 1.00 67.06 81 ASP A CA 1
ATOM 632 C C . ASP A 1 81 ? 18.936 -1.498 -14.383 1.00 67.06 81 ASP A C 1
ATOM 634 O O . ASP A 1 81 ? 19.881 -0.794 -14.713 1.00 67.06 81 ASP A O 1
ATOM 638 N N . GLY A 1 82 ? 19.073 -2.447 -13.443 1.00 59.28 82 GLY A N 1
ATOM 639 C CA . GLY A 1 82 ? 20.367 -2.789 -12.850 1.00 59.28 82 GLY A CA 1
ATOM 640 C C . GLY A 1 82 ? 21.096 -1.581 -12.255 1.00 59.28 82 GLY A C 1
ATOM 641 O O . GLY A 1 82 ? 22.237 -1.332 -12.607 1.00 59.28 82 GLY A O 1
ATOM 642 N N . ALA A 1 83 ? 20.434 -0.847 -11.352 1.00 51.84 83 ALA A N 1
ATOM 643 C CA . ALA A 1 83 ? 20.961 0.321 -10.638 1.00 51.84 83 ALA A CA 1
ATOM 64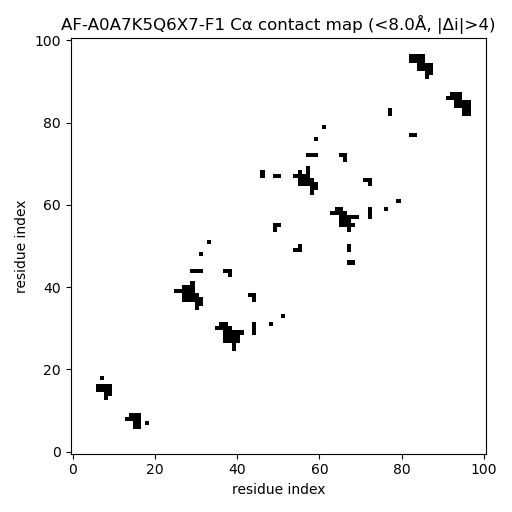4 C C . ALA A 1 83 ? 21.501 1.448 -11.540 1.00 51.84 83 ALA A C 1
ATOM 646 O O . ALA A 1 83 ? 22.630 1.410 -12.019 1.00 51.84 83 ALA A O 1
ATOM 647 N N . ALA A 1 84 ? 20.747 2.550 -11.619 1.00 55.19 84 ALA A N 1
ATOM 648 C CA . ALA A 1 84 ? 21.292 3.825 -12.072 1.00 55.19 84 ALA A CA 1
ATOM 649 C C . ALA A 1 84 ? 22.602 4.113 -11.307 1.00 55.19 84 ALA A C 1
ATOM 651 O O . ALA A 1 84 ? 22.571 4.235 -10.074 1.00 55.19 84 ALA A O 1
ATOM 652 N N . PRO A 1 85 ? 23.751 4.190 -11.990 1.00 55.53 85 PRO A N 1
ATOM 653 C CA . PRO A 1 85 ? 25.017 4.316 -11.301 1.00 55.53 85 PRO A CA 1
ATOM 654 C C . PRO A 1 85 ? 25.103 5.729 -10.700 1.00 55.5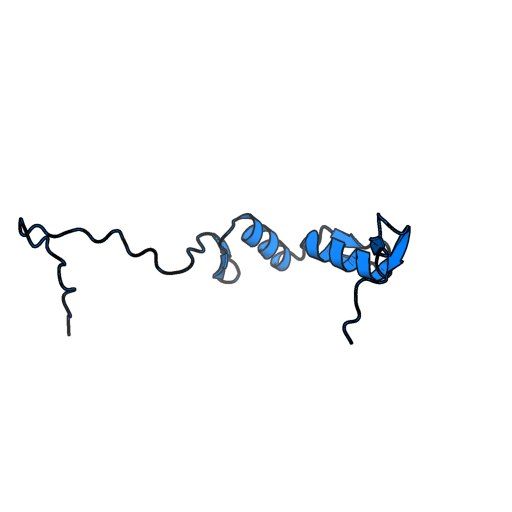3 85 PRO A C 1
ATOM 656 O O . PRO A 1 85 ? 24.817 6.738 -11.351 1.00 55.53 85 PRO A O 1
ATOM 659 N N . CYS A 1 86 ? 25.460 5.819 -9.420 1.00 53.56 86 CYS A N 1
ATOM 660 C CA . CYS A 1 86 ? 25.631 7.097 -8.739 1.00 53.56 86 CYS A CA 1
ATOM 661 C C . CYS A 1 86 ? 26.852 7.803 -9.336 1.00 53.56 86 CYS A C 1
ATOM 663 O O . CYS A 1 86 ? 27.986 7.382 -9.108 1.00 53.56 86 CYS A O 1
ATOM 665 N N . ARG A 1 87 ? 26.634 8.873 -10.110 1.00 52.66 87 ARG A N 1
ATOM 666 C CA . ARG A 1 87 ? 27.717 9.681 -10.683 1.00 52.66 87 ARG A CA 1
ATOM 667 C C . ARG A 1 87 ? 28.185 10.744 -9.687 1.00 52.66 87 ARG A C 1
ATOM 669 O O . ARG A 1 87 ? 27.439 11.660 -9.343 1.00 52.66 87 ARG A O 1
ATOM 676 N N . CYS A 1 88 ? 29.437 10.648 -9.256 1.00 47.53 88 CYS A N 1
ATOM 677 C CA . CYS A 1 88 ? 30.139 11.677 -8.491 1.00 47.53 88 CYS A CA 1
ATOM 678 C C . CYS A 1 88 ? 30.161 12.997 -9.284 1.00 47.53 88 CYS A C 1
ATOM 680 O O . CYS A 1 88 ? 30.749 13.048 -10.361 1.00 47.53 88 CYS A O 1
ATOM 682 N N . ARG A 1 89 ? 29.555 14.082 -8.776 1.00 51.62 89 ARG A N 1
ATOM 683 C CA . ARG A 1 89 ? 29.533 15.383 -9.487 1.00 51.62 89 ARG A CA 1
ATOM 684 C C . ARG A 1 89 ? 30.869 16.135 -9.474 1.00 51.62 89 ARG A C 1
ATOM 686 O O . ARG A 1 89 ? 31.044 17.037 -10.278 1.00 51.62 89 ARG A O 1
ATOM 693 N N . VAL A 1 90 ? 31.799 15.752 -8.599 1.00 53.75 90 VAL A N 1
ATOM 694 C CA . VAL A 1 90 ? 33.139 16.362 -8.497 1.00 53.75 90 VAL A CA 1
ATOM 695 C C . VAL A 1 90 ? 34.152 15.646 -9.397 1.00 53.75 90 VAL A C 1
ATOM 697 O O . VAL A 1 90 ? 35.049 16.268 -9.946 1.00 53.75 90 VAL A O 1
ATOM 700 N N . CYS A 1 91 ? 33.991 14.335 -9.580 1.00 59.88 91 CYS A N 1
ATOM 701 C CA . CYS A 1 9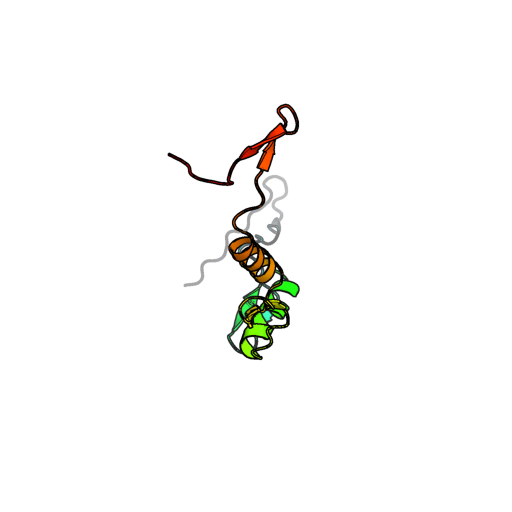1 ? 34.980 13.473 -10.224 1.00 59.88 91 CYS A CA 1
ATOM 702 C C . CYS A 1 91 ? 34.450 12.691 -11.438 1.00 59.88 91 CYS A C 1
ATOM 704 O O . CYS A 1 91 ? 35.200 11.965 -12.081 1.00 59.88 91 CYS A O 1
ATOM 706 N N . GLY A 1 92 ? 33.156 12.798 -11.758 1.00 54.94 92 GLY A N 1
ATOM 707 C CA . GLY A 1 92 ? 32.526 12.238 -12.960 1.00 54.94 92 GLY A CA 1
ATOM 708 C C . GLY A 1 92 ? 32.336 10.717 -12.985 1.00 54.94 92 GLY A C 1
ATOM 709 O O . GLY A 1 92 ? 31.659 10.234 -13.891 1.00 54.94 92 GLY A O 1
ATOM 710 N N . LYS A 1 93 ? 32.892 9.983 -12.013 1.00 47.59 93 LYS A N 1
ATOM 711 C CA . LYS A 1 93 ? 32.873 8.514 -11.927 1.00 47.59 93 LYS A CA 1
ATOM 712 C C . LYS A 1 93 ? 31.535 7.974 -11.428 1.00 47.59 93 LYS A C 1
ATOM 714 O O . LYS A 1 93 ? 30.909 8.576 -10.553 1.00 47.59 93 LYS A O 1
ATOM 719 N N . THR A 1 94 ? 31.131 6.838 -11.978 1.00 51.84 94 THR A N 1
ATOM 720 C CA . THR A 1 94 ? 29.848 6.181 -11.727 1.00 51.84 94 THR A CA 1
ATOM 721 C C . THR A 1 94 ? 30.053 4.939 -10.871 1.00 51.84 94 THR A C 1
ATOM 723 O O . THR A 1 94 ? 30.836 4.068 -11.234 1.00 51.84 94 THR A O 1
ATOM 726 N N . PHE A 1 95 ? 29.370 4.871 -9.729 1.00 57.91 95 PHE A N 1
ATOM 727 C CA . PHE A 1 95 ? 29.502 3.778 -8.765 1.00 57.91 95 PHE A CA 1
ATOM 728 C C . PHE A 1 95 ? 28.192 2.987 -8.650 1.00 57.91 95 PHE A C 1
ATOM 730 O O . PHE A 1 95 ? 27.121 3.608 -8.647 1.00 57.91 95 PHE A O 1
ATOM 737 N N . PRO A 1 96 ? 28.246 1.647 -8.524 1.00 56.31 96 PRO A N 1
ATOM 738 C CA . PRO A 1 96 ? 27.067 0.859 -8.202 1.00 56.31 96 PRO A CA 1
ATOM 739 C C . PRO A 1 96 ? 26.580 1.228 -6.797 1.00 56.31 96 PRO A C 1
ATOM 741 O O . PRO A 1 96 ? 27.360 1.350 -5.850 1.00 56.31 96 PRO A O 1
ATOM 744 N N . ALA A 1 97 ? 25.274 1.439 -6.657 1.00 61.72 97 ALA A N 1
ATOM 745 C CA . ALA A 1 97 ? 24.671 1.659 -5.354 1.00 61.72 97 ALA A CA 1
ATOM 746 C C . ALA A 1 97 ? 24.623 0.311 -4.615 1.00 61.72 97 ALA A C 1
ATOM 748 O O . ALA A 1 97 ? 23.731 -0.490 -4.868 1.00 61.72 97 ALA A O 1
ATOM 749 N N . SER A 1 98 ? 25.580 0.112 -3.705 1.00 52.62 98 SER A N 1
ATOM 750 C CA . SER A 1 98 ? 25.795 -1.025 -2.789 1.00 52.62 98 SER A CA 1
ATOM 751 C C . SER A 1 98 ? 26.622 -2.206 -3.321 1.00 52.62 98 SER A C 1
ATOM 753 O O . SER A 1 98 ? 26.194 -2.941 -4.199 1.00 52.62 98 SER A O 1
ATOM 755 N N . SER A 1 99 ? 27.800 -2.393 -2.719 1.00 47.44 99 SER A N 1
ATOM 756 C CA . SER A 1 99 ? 27.955 -3.366 -1.628 1.00 47.44 99 SER A CA 1
ATOM 757 C C . SER A 1 99 ? 28.740 -2.715 -0.488 1.00 47.44 99 SER A C 1
ATOM 759 O O . SER A 1 99 ? 29.723 -2.017 -0.727 1.00 47.44 99 SER A O 1
ATOM 761 N N . GLY A 1 100 ? 28.245 -2.867 0.740 1.00 61.34 100 GLY A N 1
ATOM 762 C CA . GLY A 1 100 ? 29.062 -2.718 1.938 1.00 61.34 100 GLY A CA 1
ATOM 763 C C . GLY A 1 100 ? 29.786 -4.040 2.197 1.00 61.34 100 GLY A C 1
ATOM 764 O O . GLY A 1 100 ? 29.157 -5.088 2.047 1.00 61.34 100 GLY A O 1
ATOM 765 N N . LEU A 1 101 ? 31.051 -3.921 2.620 1.00 33.91 101 LEU A N 1
ATOM 766 C CA . LEU A 1 101 ? 32.121 -4.932 2.694 1.00 33.91 101 LEU A CA 1
ATOM 767 C C . LEU A 1 101 ? 32.719 -5.371 1.350 1.00 33.91 101 LEU A C 1
ATOM 769 O O . LEU A 1 101 ? 31.985 -5.932 0.510 1.00 33.91 101 LEU A O 1
#

Radius of gyration: 25.78 Å; Cα contacts (8 Å, |Δi|>4): 96; chains: 1; bounding box: 49×36×65 Å

InterPro domains:
  IPR013087 Zinc finger C2H2-type [PF00096] (30-52)
  IPR013087 Zinc finger C2H2-type [PF00096] (58-80)
  IPR013087 Zinc finger C2H2-type [PS00028] (32-52)
  IPR013087 Zinc finger C2H2-type [PS00028] (60-80)
  IPR013087 Zinc finger C2H2-type [PS50157] (30-57)
  IPR013087 Zinc finger C2H2-type [PS50157] (58-85)
  IPR013087 Zinc finger C2H2-type [SM00355] (30-52)
  IPR013087 Zinc finger C2H2-type [SM00355] (58-80)
  IPR036236 Zinc finger C2H2 superfamily [SSF57667] (28-80)

Organism: NCBI:txid107208

Secondary structure (DSSP, 8-state):
---PPP--B-TTT--B--------S----EE-TTT--EESSHHHHHHHHHHHHT---EE-TTT--EESSHHHHHHHHHHHTT---EE-TTT--EE-S----

Sequence (101 aa):
QKSPGGDVRCRDCGQALALPKRRRATERPHRCQECGKSFRLSSSLATHRRRHAGENPYKCPDCGKSFSVGSAFIQHRRSHDGAAPCRCRVCGKTFPASSGL